Protein AF-A0A7N5KA44-F1 (afdb_monomer_lite)

Secondary structure (DSSP, 8-state):
---PPPHHHHHHHTTGGG--SS-------BTTTTBTHHHHHHHHHHHHHTTGGG---------

Sequence (63 aa):
MEQAMTPSEMANSLGLPALKDRKWQIFKTSATKGTGLDEAMEWLTSSSTGLHMHQAVTSATPT

pLDDT: mean 79.06, std 16.65, range [47.0, 93.88]

Organism: Ailuropoda melanoleuca (NCBI:txid9646)

Radius of gyration: 17.96 Å; chains: 1; bounding box: 22×49×49 Å

Foldseek 3Di:
DPPDDDQVVVCVVVVVVVPPPADDDDFDADPVVRPRPVVVVVVVVVRVVVVVPPPPPDDDDDD

InterPro domains:
  IPR006689 Small GTPase superfamily, ARF/SAR type [PF00025] (2-46)
  IPR027417 P-loop containing nucleoside triphosphate hydrolase [G3DSA:3.40.50.300] (1-50)
  IPR027417 P-loop containing nucleoside triphosphate hydrolase [SSF52540] (8-47)

Structure (mmCIF, N/CA/C/O backbone):
data_AF-A0A7N5KA44-F1
#
_entry.id   AF-A0A7N5KA44-F1
#
loop_
_atom_site.group_PDB
_atom_site.id
_atom_site.type_symbol
_atom_site.label_atom_id
_atom_site.label_alt_id
_atom_site.label_comp_id
_atom_site.label_asym_id
_atom_site.label_entity_id
_atom_site.label_seq_id
_atom_site.pdbx_PDB_ins_code
_atom_site.Cartn_x
_atom_site.Cartn_y
_atom_site.Cartn_z
_atom_site.occupancy
_atom_site.B_iso_or_equiv
_atom_site.auth_seq_id
_atom_site.auth_comp_id
_atom_site.auth_asym_id
_atom_site.auth_atom_id
_atom_site.pdbx_PDB_model_num
ATOM 1 N N . MET A 1 1 ? -4.942 -6.223 17.490 1.00 47.94 1 MET A N 1
ATOM 2 C CA . MET A 1 1 ? -4.856 -6.319 16.013 1.00 47.94 1 MET A CA 1
ATOM 3 C C . MET A 1 1 ? -3.410 -6.652 15.686 1.00 47.94 1 MET A C 1
ATOM 5 O O . MET A 1 1 ? -2.628 -5.741 15.479 1.00 47.94 1 MET A O 1
ATOM 9 N N . GLU A 1 2 ? -3.037 -7.930 15.734 1.00 55.28 2 GLU A N 1
ATOM 10 C CA . GLU A 1 2 ? -1.633 -8.372 15.588 1.00 55.28 2 GLU A CA 1
ATOM 11 C C . GLU A 1 2 ? -1.441 -9.391 14.451 1.00 55.28 2 GLU A C 1
ATOM 13 O O . GLU A 1 2 ? -0.364 -9.943 14.288 1.00 55.28 2 GLU A O 1
ATOM 18 N N . GLN A 1 3 ? -2.468 -9.623 13.625 1.00 65.81 3 GLN A N 1
ATOM 19 C CA . GLN A 1 3 ? -2.407 -10.559 12.491 1.00 65.81 3 GLN A CA 1
ATOM 20 C C . GLN A 1 3 ? -2.340 -9.861 11.122 1.00 65.81 3 GLN A C 1
ATOM 22 O O . GLN A 1 3 ? -2.541 -10.497 10.092 1.00 65.81 3 GLN A O 1
ATOM 27 N N . ALA A 1 4 ? -2.097 -8.548 11.085 1.00 72.75 4 ALA A N 1
ATOM 28 C CA . ALA A 1 4 ? -1.915 -7.848 9.819 1.00 72.75 4 ALA A CA 1
ATOM 29 C C . ALA A 1 4 ? -0.494 -8.103 9.299 1.00 72.75 4 ALA A C 1
ATOM 31 O O . ALA A 1 4 ? 0.474 -7.728 9.958 1.00 72.75 4 ALA A O 1
ATOM 32 N N . MET A 1 5 ? -0.379 -8.727 8.124 1.00 83.56 5 MET A N 1
ATOM 33 C CA . MET A 1 5 ? 0.908 -8.915 7.448 1.00 83.56 5 MET A CA 1
ATOM 34 C C . MET A 1 5 ? 1.598 -7.573 7.201 1.00 83.56 5 MET A C 1
ATOM 36 O O . MET A 1 5 ? 0.946 -6.541 6.992 1.00 83.56 5 MET A O 1
ATOM 40 N N . THR A 1 6 ? 2.930 -7.579 7.186 1.00 89.38 6 THR A N 1
ATOM 41 C CA . THR A 1 6 ? 3.673 -6.380 6.804 1.00 89.38 6 THR A CA 1
ATOM 42 C C . THR A 1 6 ? 3.445 -6.068 5.319 1.00 89.38 6 THR A C 1
ATOM 44 O O . THR A 1 6 ? 3.204 -6.976 4.517 1.00 89.38 6 THR A O 1
ATOM 47 N N . PRO A 1 7 ? 3.545 -4.793 4.904 1.00 86.50 7 PRO A N 1
ATOM 48 C CA . PRO A 1 7 ? 3.393 -4.425 3.497 1.00 86.50 7 PRO A CA 1
ATOM 49 C C . PRO A 1 7 ? 4.341 -5.196 2.570 1.00 86.50 7 PRO A C 1
ATOM 51 O O . PRO A 1 7 ? 3.930 -5.619 1.496 1.00 86.50 7 PRO A O 1
ATOM 54 N N . SER A 1 8 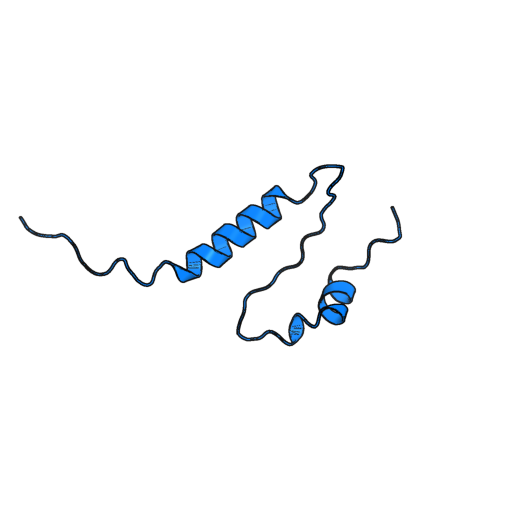? 5.582 -5.441 2.997 1.00 88.56 8 SER A N 1
ATOM 55 C CA . SER A 1 8 ? 6.577 -6.172 2.204 1.00 88.56 8 SER A CA 1
ATOM 56 C C . SER A 1 8 ? 6.195 -7.637 1.989 1.00 88.56 8 SER A C 1
ATOM 58 O O . SER A 1 8 ? 6.287 -8.143 0.872 1.00 88.56 8 SER A O 1
ATOM 60 N N . GLU A 1 9 ? 5.725 -8.323 3.033 1.00 90.81 9 GLU A N 1
ATOM 61 C CA . GLU A 1 9 ? 5.258 -9.711 2.918 1.00 90.81 9 GLU A CA 1
ATOM 62 C C . GLU A 1 9 ? 4.034 -9.809 2.009 1.00 90.81 9 GLU A C 1
ATOM 64 O O . GLU A 1 9 ? 3.929 -10.730 1.197 1.00 90.81 9 GLU A O 1
ATOM 69 N N . MET A 1 10 ? 3.128 -8.837 2.107 1.00 90.50 10 MET A N 1
ATOM 70 C CA . MET A 1 10 ? 1.917 -8.776 1.295 1.00 90.50 10 MET A CA 1
ATOM 71 C C . MET A 1 10 ? 2.250 -8.480 -0.179 1.00 90.50 10 MET A C 1
ATOM 73 O O . MET A 1 10 ? 1.737 -9.158 -1.067 1.00 90.50 10 MET A O 1
ATOM 77 N N . ALA A 1 11 ? 3.199 -7.574 -0.448 1.00 91.50 11 ALA A N 1
ATOM 78 C CA . ALA A 1 11 ? 3.706 -7.297 -1.797 1.00 91.50 11 ALA A CA 1
ATOM 79 C C . ALA A 1 11 ? 4.308 -8.541 -2.451 1.00 91.50 11 ALA A C 1
ATOM 81 O O . ALA A 1 11 ? 4.002 -8.846 -3.604 1.00 91.50 11 ALA A O 1
ATOM 82 N N . ASN A 1 12 ? 5.141 -9.265 -1.703 1.00 92.94 12 ASN A N 1
ATOM 83 C CA . ASN A 1 12 ? 5.794 -10.477 -2.185 1.00 92.94 12 ASN A CA 1
ATOM 84 C C . ASN A 1 12 ? 4.781 -11.600 -2.429 1.00 92.94 12 ASN A C 1
ATOM 86 O O . ASN A 1 12 ? 4.827 -12.237 -3.477 1.00 92.94 12 ASN A O 1
ATOM 90 N N . SER A 1 13 ? 3.833 -11.799 -1.509 1.00 91.50 13 SER A N 1
ATOM 91 C CA . SER A 1 13 ? 2.797 -12.839 -1.622 1.00 91.50 13 SER A CA 1
ATOM 92 C C . SER A 1 13 ? 1.861 -12.609 -2.812 1.00 91.50 13 SER A C 1
ATOM 94 O O . SER A 1 13 ? 1.406 -13.565 -3.432 1.00 91.50 13 SER A O 1
ATOM 96 N N . LEU A 1 14 ? 1.598 -11.343 -3.155 1.00 91.81 14 LEU A N 1
ATOM 97 C CA . LEU A 1 14 ? 0.805 -10.954 -4.325 1.00 91.81 14 LEU A CA 1
ATOM 98 C C . LEU A 1 14 ? 1.631 -10.837 -5.618 1.00 91.81 14 LEU A C 1
ATOM 100 O O . LEU A 1 14 ? 1.069 -10.564 -6.677 1.00 91.81 14 LEU A O 1
ATOM 104 N N . GLY A 1 15 ? 2.956 -11.005 -5.554 1.00 92.38 15 GLY A N 1
ATOM 105 C CA . GLY A 1 15 ? 3.839 -10.895 -6.716 1.00 92.38 15 GLY A CA 1
ATOM 106 C C . GLY A 1 15 ? 3.947 -9.482 -7.302 1.00 92.38 15 GLY A C 1
ATOM 107 O O . GLY A 1 15 ? 4.320 -9.335 -8.465 1.00 92.38 15 GLY A O 1
ATOM 108 N N . LEU A 1 16 ? 3.653 -8.432 -6.525 1.00 92.50 16 LEU A N 1
ATOM 109 C CA . LEU A 1 16 ? 3.711 -7.045 -7.009 1.00 92.50 16 LEU A CA 1
ATOM 110 C C . LEU A 1 16 ? 5.095 -6.635 -7.542 1.00 92.50 16 LEU A C 1
ATOM 112 O O . LEU A 1 16 ? 5.137 -5.983 -8.585 1.00 92.50 16 LEU A O 1
ATOM 116 N N . PRO A 1 17 ? 6.229 -7.052 -6.937 1.00 91.88 17 PRO A N 1
ATOM 117 C CA . PRO A 1 17 ? 7.554 -6.732 -7.474 1.00 91.88 17 PRO A CA 1
ATOM 118 C C . PRO A 1 17 ? 7.812 -7.240 -8.902 1.00 91.88 17 PRO A C 1
ATOM 120 O O . PRO A 1 17 ? 8.701 -6.727 -9.580 1.00 91.88 17 PRO A O 1
ATOM 123 N N . ALA A 1 18 ? 7.053 -8.232 -9.381 1.00 93.88 18 ALA A N 1
ATOM 124 C CA . ALA A 1 18 ? 7.160 -8.720 -10.754 1.00 93.88 18 ALA A CA 1
ATOM 125 C C . ALA A 1 18 ? 6.478 -7.789 -11.777 1.00 93.88 18 ALA A C 1
ATOM 127 O O . ALA A 1 18 ? 6.796 -7.845 -12.966 1.00 93.88 18 ALA A O 1
ATOM 128 N N . LEU A 1 19 ? 5.564 -6.916 -11.338 1.00 91.44 19 LEU A N 1
ATOM 129 C CA . LEU A 1 19 ? 4.863 -5.957 -12.190 1.00 91.44 19 LEU A CA 1
ATOM 130 C C . LEU A 1 19 ? 5.756 -4.738 -12.449 1.00 91.44 19 LEU A C 1
ATOM 132 O O . LEU A 1 19 ? 5.768 -3.786 -11.672 1.00 91.44 19 LEU A O 1
ATOM 136 N N . LYS A 1 20 ? 6.507 -4.770 -13.553 1.00 88.69 20 LYS A N 1
ATOM 137 C CA . LYS A 1 20 ? 7.406 -3.672 -13.959 1.00 88.69 20 LYS A CA 1
ATOM 138 C C . LYS A 1 20 ? 6.709 -2.593 -14.790 1.00 88.69 20 LYS A C 1
ATOM 140 O O . LYS A 1 20 ? 7.071 -1.427 -14.697 1.00 88.69 20 LYS A O 1
ATOM 145 N N . ASP A 1 21 ? 5.670 -2.974 -15.533 1.00 89.44 21 ASP A N 1
ATOM 146 C CA . ASP A 1 21 ? 4.978 -2.087 -16.482 1.00 89.44 21 ASP A CA 1
ATOM 147 C C . ASP A 1 21 ? 3.728 -1.416 -15.892 1.00 89.44 21 ASP A C 1
ATOM 149 O O . ASP A 1 21 ? 2.976 -0.740 -16.594 1.00 89.44 21 ASP A O 1
ATOM 153 N N . ARG A 1 22 ? 3.466 -1.609 -14.593 1.00 86.00 22 ARG A N 1
ATOM 154 C CA . ARG A 1 22 ? 2.337 -0.993 -13.888 1.00 86.00 22 ARG A CA 1
ATOM 155 C C . ARG A 1 22 ? 2.771 -0.455 -12.536 1.00 86.00 22 ARG A C 1
ATOM 157 O O . ARG A 1 22 ? 3.450 -1.140 -11.780 1.00 86.00 22 ARG A O 1
ATOM 164 N N . LYS A 1 23 ? 2.325 0.761 -12.218 1.00 89.06 23 LYS A N 1
ATOM 165 C CA . LYS A 1 23 ? 2.497 1.353 -10.889 1.00 89.06 23 LYS A CA 1
ATOM 166 C C . LYS A 1 23 ? 1.621 0.611 -9.882 1.00 89.06 23 LYS A C 1
ATOM 168 O O . LYS A 1 23 ? 0.452 0.344 -10.154 1.00 89.06 23 LYS A O 1
ATOM 173 N N . TRP A 1 24 ? 2.180 0.312 -8.720 1.00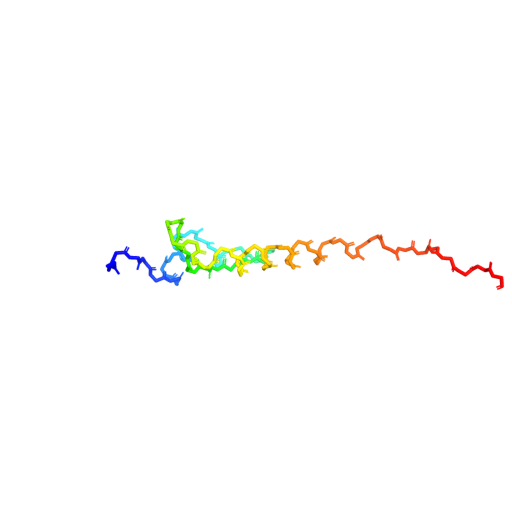 92.44 24 TRP A N 1
ATOM 174 C CA . TRP A 1 24 ? 1.484 -0.318 -7.605 1.00 92.44 24 TRP A CA 1
ATOM 175 C C . TRP A 1 24 ? 1.951 0.312 -6.293 1.00 92.44 24 TRP A C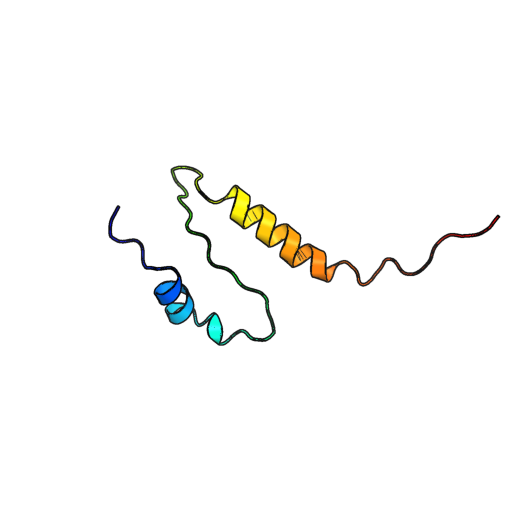 1
ATOM 177 O O . TRP A 1 24 ? 3.062 0.834 -6.211 1.00 92.44 24 TRP A O 1
ATOM 187 N N . GLN A 1 25 ? 1.096 0.270 -5.274 1.00 91.69 25 GLN A N 1
ATOM 188 C CA . GLN A 1 25 ? 1.419 0.692 -3.915 1.00 91.69 25 GLN A CA 1
ATOM 189 C C . GLN A 1 25 ? 0.518 -0.051 -2.923 1.00 91.69 25 GLN A C 1
ATOM 191 O O . GLN A 1 25 ? -0.622 -0.381 -3.248 1.00 91.69 25 GLN A O 1
ATOM 196 N N . ILE A 1 26 ? 1.028 -0.331 -1.722 1.00 92.12 26 ILE A N 1
ATOM 197 C CA . ILE A 1 26 ? 0.261 -0.952 -0.636 1.00 92.12 26 ILE A CA 1
ATOM 198 C C . ILE A 1 26 ? -0.045 0.099 0.419 1.00 92.12 26 ILE A C 1
ATOM 200 O O . ILE A 1 26 ? 0.864 0.731 0.953 1.00 92.12 26 ILE A O 1
ATOM 204 N N . PHE A 1 27 ? -1.323 0.213 0.768 1.00 90.88 27 PHE A N 1
ATOM 205 C CA . PHE A 1 27 ? -1.804 1.061 1.849 1.00 90.88 27 PHE A CA 1
ATOM 206 C C . PHE A 1 27 ? -2.316 0.190 2.990 1.00 90.88 27 PHE A C 1
ATOM 208 O O . PHE A 1 27 ? -3.052 -0.774 2.773 1.00 90.88 27 PHE A O 1
ATOM 215 N N . LYS A 1 28 ? -1.928 0.524 4.223 1.00 88.81 28 LYS A N 1
ATOM 216 C CA . LYS A 1 28 ? -2.527 -0.088 5.411 1.00 88.81 28 LYS A CA 1
ATOM 217 C C . LYS A 1 28 ? -3.907 0.522 5.599 1.00 88.81 28 LYS A C 1
ATOM 219 O O . LYS A 1 28 ? -4.007 1.706 5.904 1.00 88.81 28 LYS A O 1
ATOM 224 N N . THR A 1 29 ? -4.950 -0.283 5.443 1.00 89.81 29 THR A N 1
ATOM 225 C CA . THR A 1 29 ? -6.330 0.193 5.552 1.00 89.81 29 THR A CA 1
ATOM 226 C C . THR A 1 29 ? -7.120 -0.592 6.590 1.00 89.81 29 THR A C 1
ATOM 228 O O . THR A 1 29 ? -6.837 -1.755 6.883 1.00 89.81 29 THR A O 1
ATOM 231 N N . SER A 1 30 ? -8.122 0.056 7.182 1.00 88.19 30 SER A N 1
ATOM 232 C CA . SER A 1 30 ? -9.086 -0.590 8.070 1.00 88.19 30 SER A CA 1
ATOM 233 C C . SER A 1 30 ? -10.496 -0.286 7.589 1.00 88.19 30 SER A C 1
ATOM 235 O O . SER A 1 30 ? -11.006 0.808 7.811 1.00 88.19 30 SER A O 1
ATOM 237 N N . ALA A 1 31 ? -11.141 -1.273 6.965 1.00 87.38 31 ALA A N 1
ATOM 238 C CA . ALA A 1 31 ? -12.488 -1.120 6.413 1.00 87.38 31 ALA A CA 1
ATOM 239 C C . ALA A 1 31 ? -13.532 -0.722 7.472 1.00 87.38 31 ALA A C 1
ATOM 241 O O . ALA A 1 31 ? -14.445 0.040 7.185 1.00 87.38 31 ALA A O 1
ATOM 242 N N . THR A 1 32 ? -13.380 -1.196 8.712 1.00 90.50 32 THR A N 1
ATOM 243 C CA . THR A 1 32 ? -14.322 -0.901 9.803 1.00 90.50 32 THR A CA 1
ATOM 244 C C . THR A 1 32 ? -14.102 0.461 10.452 1.00 90.50 32 THR A C 1
ATOM 246 O O . THR A 1 32 ? -15.021 0.988 11.069 1.00 90.50 32 THR A O 1
ATOM 249 N N . LYS A 1 33 ? -12.895 1.028 10.341 1.00 88.38 33 LYS A N 1
ATOM 250 C CA . LYS A 1 33 ? -12.542 2.328 10.935 1.00 88.38 33 LYS A CA 1
ATOM 251 C C . LYS A 1 33 ? -12.412 3.450 9.906 1.00 88.38 33 LYS A C 1
ATOM 253 O O . LYS A 1 33 ? -12.203 4.591 10.295 1.00 88.38 33 LYS A O 1
ATOM 258 N N . GLY A 1 34 ? -12.462 3.129 8.614 1.00 86.44 34 GLY A N 1
ATOM 259 C CA . GLY A 1 34 ? -12.230 4.084 7.530 1.00 86.44 34 GLY A CA 1
ATOM 260 C C . GLY A 1 34 ? -10.763 4.497 7.346 1.00 86.44 34 GLY A C 1
ATOM 261 O O . GLY A 1 34 ? -10.450 5.272 6.451 1.00 86.44 34 GLY A O 1
ATOM 262 N N . THR A 1 35 ? -9.833 3.995 8.164 1.00 89.88 35 THR A N 1
ATOM 263 C CA . THR A 1 35 ? -8.432 4.439 8.143 1.00 89.88 35 THR A CA 1
ATOM 264 C C . THR A 1 35 ? -7.743 4.042 6.837 1.00 89.88 35 THR A C 1
ATOM 266 O O . THR A 1 35 ? -7.826 2.881 6.435 1.00 89.88 35 THR A O 1
ATOM 269 N N . GLY A 1 36 ? -7.038 4.988 6.210 1.00 87.56 36 GLY A N 1
ATOM 270 C CA . GLY A 1 36 ? -6.196 4.763 5.029 1.00 87.56 36 GLY A CA 1
ATOM 271 C C . GLY A 1 36 ? -6.946 4.597 3.702 1.00 87.56 36 GLY A C 1
ATOM 272 O O . GLY A 1 36 ? -6.299 4.384 2.680 1.00 87.56 36 GLY A O 1
ATOM 273 N N . LEU A 1 37 ? -8.285 4.671 3.688 1.00 90.94 37 LEU A N 1
ATOM 274 C CA . LEU A 1 37 ? -9.065 4.572 2.449 1.00 90.94 37 LEU A CA 1
ATOM 275 C C . LEU A 1 37 ? -8.953 5.832 1.584 1.00 90.94 37 LEU A C 1
ATOM 277 O O . LEU A 1 37 ? -8.747 5.699 0.381 1.00 90.94 37 LEU A O 1
ATOM 281 N N . ASP A 1 38 ? -9.034 7.021 2.185 1.00 92.38 38 ASP A N 1
ATOM 282 C CA . ASP A 1 38 ? -8.966 8.286 1.441 1.00 92.38 38 ASP A CA 1
ATOM 283 C C . ASP A 1 38 ? -7.607 8.450 0.745 1.00 92.38 38 ASP A C 1
ATOM 285 O O . ASP A 1 38 ? -7.552 8.639 -0.467 1.00 92.38 38 ASP A O 1
ATOM 289 N N . GLU A 1 39 ? -6.505 8.236 1.473 1.00 91.00 39 GLU A N 1
ATOM 290 C CA . GLU A 1 39 ? -5.144 8.268 0.913 1.00 91.00 39 GLU A CA 1
ATOM 291 C C . GLU A 1 39 ? -4.960 7.257 -0.231 1.00 91.00 39 GLU A C 1
ATOM 293 O O . GLU A 1 39 ? -4.354 7.564 -1.262 1.00 91.00 39 GLU A O 1
ATOM 298 N N . ALA A 1 40 ? -5.504 6.042 -0.078 1.00 91.62 40 ALA A N 1
ATOM 299 C CA . ALA A 1 40 ? -5.438 5.020 -1.118 1.00 91.62 40 ALA A CA 1
ATOM 300 C C . ALA A 1 40 ? -6.236 5.425 -2.369 1.00 91.62 40 ALA A C 1
ATOM 302 O O . ALA A 1 40 ? -5.795 5.181 -3.496 1.00 91.62 40 ALA A O 1
ATOM 303 N N . MET A 1 41 ? -7.394 6.062 -2.182 1.00 92.25 41 MET A N 1
ATOM 304 C CA . MET A 1 41 ? -8.261 6.517 -3.268 1.00 92.25 41 MET A CA 1
ATOM 305 C C . MET A 1 41 ? -7.667 7.720 -4.013 1.00 92.25 41 MET A C 1
ATOM 307 O O . MET A 1 41 ? -7.703 7.775 -5.248 1.00 92.25 41 MET A O 1
ATOM 311 N N . GLU A 1 42 ? -7.055 8.656 -3.290 1.00 91.81 42 GLU A N 1
ATOM 312 C CA . GLU A 1 42 ? -6.303 9.770 -3.875 1.00 91.81 42 GLU A CA 1
ATOM 313 C C . GLU A 1 42 ? -5.112 9.269 -4.693 1.00 91.81 42 GLU A C 1
ATOM 315 O O . GLU A 1 42 ? -4.909 9.702 -5.832 1.00 91.81 42 GLU A O 1
ATOM 320 N N . TRP A 1 43 ? -4.356 8.300 -4.167 1.00 92.00 43 TRP A N 1
ATOM 321 C CA . TRP A 1 43 ? -3.251 7.691 -4.906 1.00 92.00 43 TRP A CA 1
ATOM 322 C C . TRP A 1 43 ? -3.724 6.995 -6.180 1.00 92.00 43 TRP A C 1
ATOM 324 O O . TRP A 1 43 ? -3.074 7.127 -7.221 1.00 92.00 43 TRP A O 1
ATOM 334 N N . LEU A 1 44 ? -4.852 6.281 -6.122 1.00 90.19 44 LEU A N 1
ATOM 335 C CA . LEU A 1 44 ? -5.434 5.624 -7.290 1.00 90.19 44 LEU A CA 1
ATOM 336 C C . LEU A 1 44 ? -5.796 6.655 -8.363 1.00 90.19 44 LEU A C 1
ATOM 338 O O . LEU A 1 44 ? -5.420 6.483 -9.521 1.00 90.19 44 LEU A O 1
ATOM 342 N N . THR A 1 45 ? -6.445 7.747 -7.958 1.00 89.25 45 THR A N 1
ATOM 343 C CA . THR A 1 45 ? -6.842 8.844 -8.850 1.00 89.25 45 THR A CA 1
ATOM 344 C C . THR A 1 45 ? -5.622 9.522 -9.471 1.00 89.25 45 THR A C 1
ATOM 346 O O . THR A 1 45 ? -5.561 9.714 -10.684 1.00 89.25 45 THR A O 1
ATOM 349 N N . SER A 1 4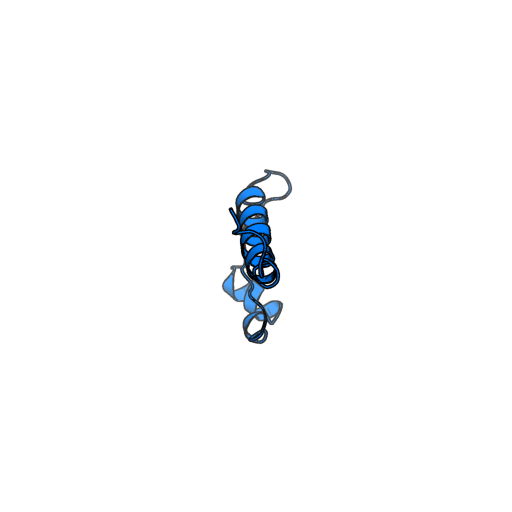6 ? -4.599 9.835 -8.677 1.00 86.94 46 SER A N 1
ATOM 350 C CA . SER A 1 46 ? -3.339 10.407 -9.171 1.00 86.94 46 SER A CA 1
ATOM 351 C C . SER A 1 46 ? -2.633 9.464 -10.154 1.00 86.94 46 SER A C 1
ATOM 353 O O . SER A 1 46 ? -2.214 9.866 -11.245 1.00 86.94 46 SER A O 1
ATOM 355 N N . SER A 1 47 ? -2.586 8.172 -9.822 1.00 83.62 47 SER A N 1
ATOM 356 C CA . SER A 1 47 ? -1.969 7.138 -10.655 1.00 83.62 47 SER A CA 1
ATOM 357 C C . SER A 1 47 ? -2.709 6.923 -11.975 1.00 83.62 47 SER A C 1
ATOM 359 O O . SER A 1 47 ? -2.057 6.722 -13.000 1.00 83.62 47 SER A O 1
ATOM 361 N N . SER A 1 48 ? -4.044 7.014 -11.984 1.00 71.38 48 SER A N 1
ATOM 362 C CA . SER A 1 48 ? -4.856 6.926 -13.205 1.00 71.38 48 SER A CA 1
ATOM 363 C C . SER A 1 48 ? -4.799 8.199 -14.048 1.00 71.38 48 SER A C 1
ATOM 365 O O . SER A 1 48 ? -4.863 8.134 -15.276 1.00 71.38 48 SER A O 1
ATOM 367 N N . THR A 1 49 ? -4.644 9.362 -13.415 1.00 65.62 49 THR A N 1
ATOM 368 C CA . THR A 1 49 ? -4.608 10.659 -14.110 1.00 65.62 49 THR A CA 1
ATOM 369 C C . THR A 1 49 ? -3.323 10.832 -14.925 1.00 65.62 49 THR A C 1
ATOM 371 O O . THR A 1 49 ? -3.343 11.462 -15.981 1.00 65.62 49 THR A O 1
ATOM 374 N N . GLY A 1 50 ? -2.234 10.152 -14.542 1.00 58.78 50 GLY A N 1
ATOM 375 C CA . GLY A 1 50 ? -1.026 10.033 -15.369 1.00 58.78 50 GLY A CA 1
ATOM 376 C C . GLY A 1 50 ? -1.241 9.359 -16.736 1.00 58.78 50 GLY A C 1
ATOM 377 O O . GLY A 1 50 ? -0.409 9.532 -17.623 1.00 58.78 50 GLY A O 1
ATOM 378 N N . LEU A 1 51 ? -2.352 8.635 -16.938 1.00 52.88 51 LEU A N 1
ATOM 379 C CA . LEU A 1 51 ? -2.713 8.012 -18.219 1.00 52.88 51 LEU A CA 1
ATOM 380 C C . LEU A 1 51 ? -3.573 8.930 -19.117 1.00 52.88 51 LEU A C 1
ATOM 382 O O . LEU A 1 51 ? -3.657 8.693 -20.318 1.00 52.88 51 LEU A O 1
ATOM 386 N N . HIS A 1 52 ? -4.169 10.002 -18.578 1.00 50.47 52 HIS A N 1
ATOM 387 C CA . HIS A 1 52 ? -5.077 10.893 -19.324 1.00 50.47 52 HIS A CA 1
ATOM 388 C C . HIS A 1 52 ? -4.413 12.129 -19.951 1.00 50.47 52 HIS A C 1
ATOM 390 O O . HIS A 1 52 ? -5.077 12.898 -20.639 1.00 50.47 52 HIS A O 1
ATOM 396 N N . MET A 1 53 ? -3.097 12.308 -19.813 1.00 51.03 53 MET A N 1
ATOM 397 C CA . MET A 1 53 ? -2.398 13.462 -20.406 1.00 51.03 53 MET A CA 1
ATOM 398 C C . MET A 1 53 ? -2.094 13.299 -21.912 1.00 51.03 53 MET A C 1
ATOM 400 O O . MET A 1 53 ? -1.476 14.177 -22.506 1.00 51.03 53 MET A O 1
ATOM 404 N N . HIS A 1 54 ? -2.519 12.202 -22.556 1.00 48.66 54 HIS A N 1
ATOM 405 C CA . HIS A 1 54 ? -2.251 11.949 -23.983 1.00 48.66 54 HIS A CA 1
ATOM 406 C C . HIS A 1 54 ? -3.280 12.534 -24.966 1.00 48.66 54 HIS A C 1
ATOM 408 O O . HIS A 1 54 ? -3.095 12.38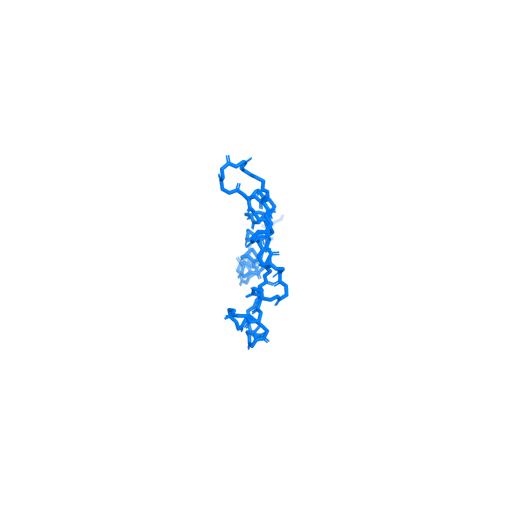6 -26.171 1.00 48.66 54 HIS A O 1
ATOM 414 N N . GLN A 1 55 ? -4.325 13.234 -24.507 1.00 47.00 55 GLN A N 1
ATOM 415 C CA . GLN A 1 55 ? -5.209 13.999 -25.398 1.00 47.00 55 GLN A CA 1
ATOM 416 C C . GLN A 1 55 ? -5.634 15.334 -24.778 1.00 47.00 55 GLN A C 1
ATOM 418 O O . GLN A 1 55 ? -6.787 15.555 -24.433 1.00 47.00 55 GLN A O 1
ATOM 423 N N . ALA A 1 56 ? -4.687 16.261 -24.687 1.00 48.75 56 ALA A N 1
ATOM 424 C CA . ALA A 1 56 ? -4.994 17.681 -24.835 1.00 48.75 56 ALA A CA 1
ATOM 425 C C . ALA A 1 56 ? -4.072 18.246 -25.921 1.00 48.75 56 ALA A C 1
ATOM 427 O O . ALA A 1 56 ? -3.274 19.153 -25.701 1.00 48.75 56 ALA A O 1
ATOM 428 N N . VAL A 1 57 ? -4.124 17.626 -27.102 1.00 52.03 57 VAL A N 1
ATOM 429 C CA . VAL A 1 57 ? -3.531 18.188 -28.311 1.00 52.03 57 VAL A CA 1
ATOM 430 C C . VAL A 1 57 ? -4.533 19.216 -28.846 1.00 52.03 57 VAL A C 1
ATOM 432 O O . VAL A 1 57 ? -5.687 18.893 -29.100 1.00 52.03 57 VAL A O 1
ATOM 435 N N . THR A 1 58 ? -4.075 20.463 -28.972 1.00 54.69 58 THR A N 1
ATOM 436 C CA . THR A 1 58 ? -4.585 21.503 -29.885 1.00 54.69 58 THR A CA 1
ATOM 437 C C . THR A 1 58 ? -6.097 21.792 -29.889 1.00 54.69 58 THR A C 1
ATOM 439 O O . THR A 1 58 ? -6.871 21.220 -30.650 1.00 54.69 58 THR A O 1
ATOM 442 N N . SER A 1 59 ? -6.497 22.820 -29.145 1.00 51.97 59 SER A N 1
ATOM 443 C CA . SER A 1 59 ? -7.336 23.944 -29.616 1.00 51.97 59 SER A CA 1
ATOM 444 C C . SER A 1 59 ? -7.529 24.877 -28.408 1.00 51.97 59 SER A C 1
ATOM 446 O O . SER A 1 59 ? -7.859 24.412 -27.331 1.00 51.97 59 SER A O 1
ATOM 448 N N . ALA A 1 60 ? -7.262 26.178 -28.424 1.00 50.97 60 ALA A N 1
ATOM 449 C CA . ALA A 1 60 ? -7.262 27.124 -29.515 1.00 50.97 60 ALA A CA 1
ATOM 450 C C . ALA A 1 60 ? -6.381 28.337 -29.161 1.00 50.97 60 ALA A C 1
ATOM 452 O O . ALA A 1 60 ? -6.584 28.984 -28.137 1.00 50.97 60 ALA A O 1
ATOM 453 N N . THR A 1 61 ? -5.477 28.694 -30.066 1.00 58.41 61 THR A N 1
ATOM 454 C CA . THR A 1 61 ? -5.317 30.098 -30.467 1.00 58.41 61 THR A CA 1
ATOM 455 C C . THR A 1 61 ? -5.810 30.124 -31.910 1.00 58.41 61 THR A C 1
ATOM 457 O O . THR A 1 61 ? -5.293 29.350 -32.719 1.00 58.41 61 THR A O 1
ATOM 460 N N . PRO A 1 62 ? -6.878 30.872 -32.229 1.00 55.38 62 PRO A N 1
ATOM 461 C CA . PRO A 1 62 ? -6.631 32.202 -32.789 1.00 55.38 62 PRO A CA 1
ATOM 462 C C . PRO A 1 62 ? -7.740 33.229 -32.480 1.00 55.38 62 PRO A C 1
ATOM 464 O O . PRO A 1 62 ? -8.918 32.968 -32.714 1.00 55.38 62 PRO A O 1
ATOM 467 N N . THR A 1 63 ? -7.369 34.421 -32.015 1.00 52.38 63 THR A N 1
ATOM 468 C CA . THR A 1 63 ? -7.562 35.730 -32.684 1.00 52.38 63 THR A CA 1
ATOM 469 C C . THR A 1 63 ? -6.855 36.782 -31.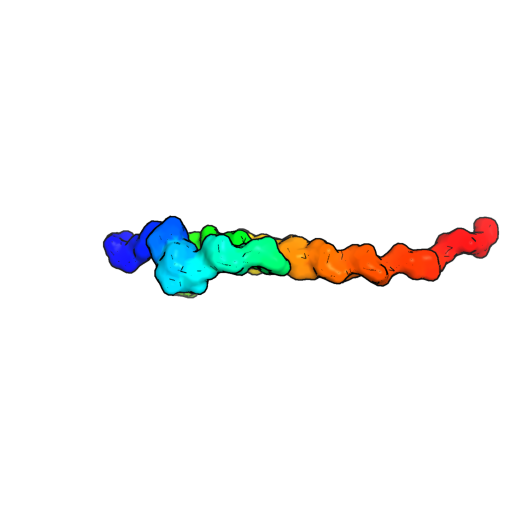839 1.00 52.38 63 THR A C 1
ATOM 471 O O . THR A 1 63 ? -7.080 36.785 -30.610 1.00 52.38 63 THR A O 1
#